Protein AF-A0A3D3F454-F1 (afdb_monomer_lite)

Secondary structure (DSSP, 8-state):
-GGG--TT-EEEE-S---HHHIIIIIHHHHHHHH---BTTTBEEEEEPP--SS--TT--SEEESSHHHHHHHHHHHHHS--SPPP-------

pLDDT: mean 86.25, std 10.34, range [46.88, 95.5]

Sequence (92 aa):
MAEVLQPGDTVVYDTPVHPDIILKQCVPAIEKKSRLFSNKNFFTAYRNSRSVPPDPKLKPFTGCCAEIANFVEEIYAAVDFSPRPLRRDKVE

Foldseek 3Di:
DLCPDWFPEEAEAEPDDDVCCCVVPVQVVSCVSNVDHEPGRYWYKYADDQDVVGDPPDDRMDIPDPVSRVVVVVVVVPDDPPPDPPPPPPPD

Radius of gyration: 16.99 Å; chains: 1; bounding box: 36×26×56 Å

Structure (mmCIF, N/CA/C/O backbone):
data_AF-A0A3D3F454-F1
#
_entry.id   AF-A0A3D3F454-F1
#
loop_
_atom_site.group_PDB
_atom_site.id
_atom_site.type_symbol
_atom_site.label_atom_id
_atom_site.label_alt_id
_atom_site.label_comp_id
_atom_site.label_asym_id
_atom_site.label_entity_id
_atom_site.label_seq_id
_atom_site.pdbx_PDB_ins_code
_atom_site.Cartn_x
_atom_site.Cartn_y
_atom_site.Cartn_z
_atom_site.occupancy
_atom_site.B_iso_or_equiv
_atom_site.auth_seq_id
_atom_site.auth_comp_id
_atom_site.auth_asym_id
_atom_site.auth_atom_id
_atom_site.pdbx_PDB_model_num
ATOM 1 N N . MET A 1 1 ? -17.199 4.595 -4.265 1.00 61.09 1 MET A N 1
ATOM 2 C CA . MET A 1 1 ? -15.892 3.968 -3.947 1.00 61.09 1 MET A CA 1
ATOM 3 C C . MET A 1 1 ? -15.731 3.711 -2.457 1.00 61.09 1 MET A C 1
ATOM 5 O O . MET A 1 1 ? -15.709 2.556 -2.086 1.00 61.09 1 MET A O 1
ATOM 9 N N . ALA A 1 2 ? -15.697 4.725 -1.586 1.00 66.56 2 ALA A N 1
ATOM 10 C CA . ALA A 1 2 ? -15.577 4.469 -0.142 1.00 66.56 2 ALA A CA 1
ATOM 11 C C . ALA A 1 2 ? -16.754 3.663 0.456 1.00 66.56 2 ALA A C 1
ATOM 13 O O . ALA A 1 2 ? -16.581 2.987 1.456 1.00 66.56 2 ALA A O 1
ATOM 14 N N . GLU A 1 3 ? -17.927 3.703 -0.177 1.00 74.75 3 GLU A N 1
ATOM 15 C CA . GLU A 1 3 ? -19.126 2.959 0.240 1.00 74.75 3 GLU A CA 1
ATOM 16 C C . GLU A 1 3 ? -19.068 1.452 -0.054 1.00 74.75 3 GLU A C 1
ATOM 18 O O . GLU A 1 3 ? -19.856 0.704 0.511 1.00 74.75 3 GLU A O 1
ATOM 23 N N . VAL A 1 4 ? -18.158 1.002 -0.929 1.00 88.00 4 VAL A N 1
ATOM 24 C CA . VAL A 1 4 ? -17.982 -0.430 -1.247 1.00 88.00 4 VAL A CA 1
ATOM 25 C C . VAL A 1 4 ? -16.771 -1.047 -0.547 1.00 88.00 4 VAL A C 1
ATOM 27 O O . VAL A 1 4 ? -16.551 -2.243 -0.682 1.00 88.00 4 VAL A O 1
ATOM 30 N N . LEU A 1 5 ? -15.989 -0.240 0.178 1.00 92.44 5 LEU A N 1
ATOM 31 C CA . LEU A 1 5 ? -14.760 -0.674 0.836 1.00 92.44 5 LEU A CA 1
ATOM 32 C C . LEU A 1 5 ? -15.082 -1.525 2.070 1.00 92.44 5 LEU A C 1
ATOM 34 O O . LEU A 1 5 ? -15.869 -1.107 2.924 1.00 92.44 5 LEU A O 1
ATOM 38 N N . GLN A 1 6 ? -14.441 -2.684 2.179 1.00 93.56 6 GLN A N 1
ATOM 39 C CA . GLN A 1 6 ? -14.589 -3.625 3.285 1.00 93.56 6 GLN A CA 1
ATOM 40 C C . GLN A 1 6 ? -13.287 -3.764 4.093 1.00 93.56 6 GLN A C 1
ATOM 42 O O . GLN A 1 6 ? -12.198 -3.458 3.599 1.00 93.56 6 GLN A O 1
ATOM 47 N N . PRO A 1 7 ? -13.363 -4.219 5.358 1.00 93.94 7 PRO A N 1
ATOM 48 C CA . PRO A 1 7 ? -12.170 -4.566 6.117 1.00 93.94 7 PRO A CA 1
ATOM 49 C C . PRO A 1 7 ? -11.352 -5.665 5.419 1.00 93.94 7 PRO A C 1
ATOM 51 O O . PRO A 1 7 ? -11.893 -6.708 5.068 1.00 93.94 7 PRO A O 1
ATOM 54 N N . GLY A 1 8 ? -10.048 -5.444 5.267 1.00 93.12 8 GLY A N 1
ATOM 55 C CA . GLY A 1 8 ? -9.107 -6.305 4.548 1.00 93.12 8 GLY A CA 1
ATOM 56 C C . GLY A 1 8 ? -8.778 -5.816 3.136 1.00 93.12 8 GLY A C 1
ATOM 57 O O . GLY A 1 8 ? -7.786 -6.264 2.562 1.00 93.12 8 GLY A O 1
ATOM 58 N N . ASP A 1 9 ? -9.546 -4.870 2.592 1.00 95.44 9 ASP A N 1
ATOM 59 C CA . ASP A 1 9 ? -9.332 -4.388 1.230 1.00 95.44 9 ASP A CA 1
ATOM 60 C C . ASP A 1 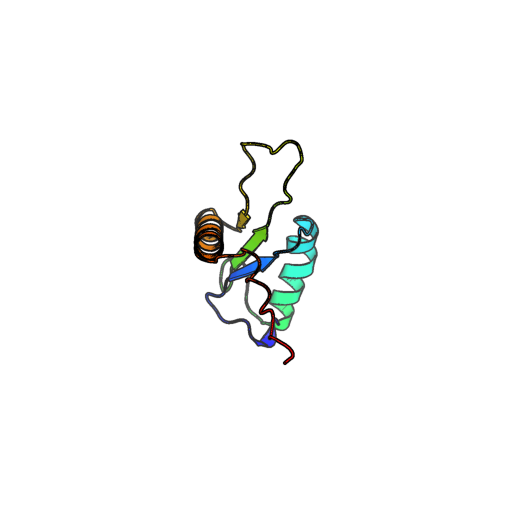9 ? -8.024 -3.600 1.079 1.00 95.44 9 ASP A C 1
ATOM 62 O O . ASP A 1 9 ? -7.564 -2.895 1.984 1.00 95.44 9 ASP A O 1
ATOM 66 N N . THR A 1 10 ? -7.446 -3.676 -0.121 1.00 94.19 10 THR A N 1
ATOM 67 C CA . THR A 1 10 ? -6.279 -2.883 -0.522 1.00 94.19 10 THR A CA 1
ATOM 68 C C . THR A 1 10 ? -6.661 -1.922 -1.642 1.00 94.19 10 THR A C 1
ATOM 70 O O . THR A 1 10 ? -7.082 -2.334 -2.721 1.00 94.19 10 THR A O 1
ATOM 73 N N . VAL A 1 11 ? -6.486 -0.624 -1.400 1.00 93.81 11 VAL A N 1
ATOM 74 C CA . VAL A 1 11 ? -6.709 0.440 -2.385 1.00 93.81 11 VAL A CA 1
ATOM 75 C C . VAL A 1 11 ? -5.408 0.707 -3.140 1.00 93.81 11 VAL A C 1
ATOM 77 O O . VAL A 1 11 ? -4.414 1.113 -2.537 1.00 93.81 11 VAL A O 1
ATOM 80 N N . VAL A 1 12 ? -5.418 0.519 -4.461 1.00 92.31 12 VAL A N 1
ATOM 81 C CA . VAL A 1 12 ? -4.250 0.744 -5.328 1.00 92.31 12 VAL A CA 1
ATOM 82 C C . VAL A 1 12 ? -4.461 1.975 -6.212 1.00 92.31 12 VAL A C 1
ATOM 84 O O . VAL A 1 12 ? -5.415 2.033 -6.986 1.00 92.31 12 VAL A O 1
ATOM 87 N N . TYR A 1 13 ? -3.562 2.957 -6.123 1.00 90.81 13 TYR A N 1
ATOM 88 C CA . TYR A 1 13 ? -3.527 4.115 -7.023 1.00 90.81 13 TYR A CA 1
ATOM 89 C C . TYR A 1 13 ? -2.654 3.790 -8.243 1.00 90.81 13 TYR A C 1
ATOM 91 O O . TYR A 1 13 ? -1.425 3.812 -8.157 1.00 90.81 13 TYR A O 1
ATOM 99 N N . ASP A 1 14 ? -3.288 3.455 -9.369 1.00 86.62 14 ASP A N 1
ATOM 100 C CA . ASP A 1 14 ? -2.582 3.020 -10.588 1.00 86.62 14 ASP A CA 1
ATOM 101 C C . ASP A 1 14 ? -1.955 4.181 -11.372 1.00 86.62 14 ASP A C 1
ATOM 103 O O . ASP A 1 14 ? -0.869 4.058 -11.934 1.00 86.62 14 ASP A O 1
ATOM 107 N N . THR A 1 15 ? -2.606 5.342 -11.389 1.00 80.44 15 THR A N 1
ATOM 108 C CA . THR A 1 15 ? -1.996 6.549 -11.948 1.00 80.44 15 THR A CA 1
ATOM 109 C C . THR A 1 15 ? -1.038 7.160 -10.932 1.00 80.44 15 THR A C 1
ATOM 111 O O . THR A 1 15 ? -1.397 7.230 -9.753 1.00 80.44 15 THR A O 1
ATOM 114 N N . PRO A 1 16 ? 0.133 7.665 -11.358 1.00 75.19 16 PRO A N 1
ATOM 115 C CA . PRO A 1 16 ? 1.066 8.310 -10.449 1.00 75.19 16 PRO A CA 1
ATOM 116 C C . PRO A 1 16 ? 0.407 9.546 -9.830 1.00 75.19 16 PRO A C 1
ATOM 118 O O . PRO A 1 16 ? 0.168 10.554 -10.493 1.00 75.19 16 PRO A O 1
ATOM 121 N N . VAL A 1 17 ? 0.109 9.447 -8.538 1.00 78.50 17 VAL A N 1
ATOM 122 C CA . VAL A 1 17 ? -0.334 10.552 -7.690 1.00 78.50 17 VAL A CA 1
ATOM 123 C C . VAL A 1 17 ? 0.779 10.818 -6.691 1.00 78.50 17 VAL A C 1
ATOM 125 O O . VAL A 1 17 ? 1.410 9.890 -6.187 1.00 78.50 17 VAL A O 1
ATOM 128 N N . HIS A 1 18 ? 1.041 12.090 -6.403 1.00 83.00 18 HIS A N 1
ATOM 129 C CA . HIS A 1 18 ? 2.063 12.446 -5.429 1.00 83.00 18 HIS A CA 1
ATOM 130 C C . HIS A 1 18 ? 1.736 11.825 -4.050 1.00 83.00 18 HIS A C 1
ATOM 132 O O . HIS A 1 18 ? 0.605 11.998 -3.582 1.00 83.00 18 HIS A O 1
ATOM 138 N N . PRO A 1 19 ? 2.689 11.160 -3.364 1.00 83.38 19 PRO A N 1
ATOM 139 C CA . PRO A 1 19 ? 2.426 10.456 -2.102 1.00 83.38 19 PRO A CA 1
ATOM 140 C C . PRO A 1 19 ? 1.761 11.329 -1.031 1.00 83.38 19 PRO A C 1
ATOM 142 O O . PRO A 1 19 ? 0.816 10.901 -0.372 1.00 83.38 19 PRO A O 1
ATOM 145 N N . ASP A 1 20 ? 2.171 12.595 -0.914 1.00 88.25 20 ASP A N 1
ATOM 146 C CA . ASP A 1 20 ? 1.546 13.537 0.023 1.00 88.25 20 ASP A CA 1
ATOM 147 C C . ASP A 1 20 ? 0.056 13.765 -0.235 1.00 88.25 20 ASP A C 1
ATOM 149 O O . ASP A 1 20 ? -0.698 13.960 0.715 1.00 88.25 20 ASP A O 1
ATOM 153 N N . ILE A 1 21 ? -0.382 13.753 -1.496 1.00 90.31 21 ILE A N 1
ATOM 154 C CA . ILE A 1 21 ? -1.800 13.924 -1.831 1.00 90.31 21 ILE A CA 1
ATOM 155 C C . ILE A 1 21 ? -2.573 12.686 -1.374 1.00 90.31 21 ILE A C 1
ATOM 157 O O . ILE A 1 21 ? -3.636 12.816 -0.765 1.00 90.31 21 ILE A O 1
ATOM 161 N N . ILE A 1 22 ? -2.003 11.495 -1.580 1.00 89.50 22 ILE A N 1
ATOM 162 C CA . ILE A 1 22 ? -2.591 10.240 -1.107 1.00 89.50 22 ILE A CA 1
ATOM 163 C C . ILE A 1 22 ? -2.767 10.285 0.416 1.00 89.50 22 ILE A C 1
ATOM 165 O O . ILE A 1 22 ? -3.873 10.080 0.913 1.00 89.50 22 ILE A O 1
ATOM 169 N N . LEU A 1 23 ? -1.703 10.614 1.152 1.00 88.88 23 LEU A N 1
ATOM 170 C CA . LEU A 1 23 ? -1.698 10.572 2.616 1.00 88.88 23 LEU A CA 1
ATOM 171 C C . LEU A 1 23 ? -2.515 11.699 3.261 1.00 88.88 23 LEU A C 1
ATOM 173 O O . LEU A 1 23 ? -3.198 11.464 4.254 1.00 88.88 23 LEU A O 1
ATOM 177 N N . LYS A 1 24 ? -2.455 12.923 2.722 1.00 92.19 24 LYS A N 1
ATOM 178 C CA . LYS A 1 24 ? -3.077 14.108 3.344 1.00 92.19 24 LYS A CA 1
ATOM 179 C C . LYS A 1 24 ? -4.499 14.375 2.857 1.00 92.19 24 LYS A C 1
ATOM 181 O O . LYS A 1 24 ? -5.227 15.098 3.530 1.00 92.19 24 LYS A O 1
ATOM 186 N N . GLN A 1 25 ? -4.896 13.842 1.698 1.00 93.38 25 GLN A N 1
ATOM 187 C CA . GLN A 1 25 ? -6.208 14.125 1.105 1.00 93.38 25 GLN A CA 1
ATOM 188 C C . GLN A 1 25 ? -7.005 12.855 0.816 1.00 93.38 25 GLN A C 1
ATOM 190 O O . GLN A 1 25 ? -8.135 12.729 1.291 1.00 93.38 25 GLN A O 1
ATOM 195 N N . CYS A 1 26 ? -6.439 11.903 0.069 1.00 92.38 26 CYS A N 1
ATOM 196 C CA . CYS A 1 26 ? -7.199 10.733 -0.376 1.00 92.38 26 CYS A CA 1
ATOM 197 C C . CYS A 1 26 ? -7.545 9.792 0.785 1.00 92.38 26 CYS A C 1
ATOM 199 O O . CYS A 1 26 ? -8.710 9.428 0.942 1.00 92.38 26 CYS A O 1
ATOM 201 N N . VAL A 1 27 ? -6.565 9.445 1.626 1.00 93.25 27 VAL A N 1
ATOM 202 C CA . VAL A 1 27 ? -6.772 8.573 2.792 1.00 93.25 27 VAL A CA 1
ATOM 203 C C . VAL A 1 27 ? -7.801 9.172 3.762 1.00 93.25 27 VAL A C 1
ATOM 205 O O . VAL A 1 27 ? -8.814 8.508 3.985 1.00 93.25 27 VAL A O 1
ATOM 208 N N . PRO A 1 28 ? -7.675 10.430 4.238 1.00 94.62 28 PRO A N 1
ATOM 209 C CA . PRO A 1 28 ? -8.674 11.020 5.134 1.00 94.62 28 PRO A CA 1
ATOM 210 C C . PRO A 1 28 ? -10.085 11.064 4.536 1.00 94.62 28 PRO A C 1
ATOM 212 O O . PRO A 1 28 ? -11.080 10.891 5.244 1.00 94.62 28 PRO A O 1
ATOM 215 N N . ALA A 1 29 ? -10.199 11.278 3.221 1.00 94.06 29 ALA A N 1
ATOM 216 C CA . ALA A 1 29 ? -11.489 11.264 2.540 1.00 94.06 29 ALA A CA 1
ATOM 217 C C . ALA A 1 29 ? -12.123 9.862 2.515 1.00 94.06 29 ALA A C 1
ATOM 219 O O . ALA A 1 29 ? -13.341 9.746 2.684 1.00 94.06 29 ALA A O 1
ATOM 220 N N . ILE A 1 30 ? -11.319 8.810 2.317 1.00 93.44 30 ILE A N 1
ATOM 221 C CA . ILE A 1 30 ? -11.777 7.415 2.362 1.00 93.44 30 ILE A CA 1
ATOM 222 C C . ILE A 1 30 ? -12.193 7.044 3.783 1.00 93.44 30 ILE A C 1
ATOM 224 O O . ILE A 1 30 ? -13.294 6.524 3.961 1.00 93.44 30 ILE A O 1
ATOM 228 N N . GLU A 1 31 ? -11.376 7.360 4.788 1.00 94.25 31 GLU A N 1
ATOM 229 C CA . GLU A 1 31 ? -11.679 7.059 6.192 1.00 94.25 31 GLU A CA 1
ATOM 230 C C . GLU A 1 31 ? -12.990 7.718 6.633 1.00 94.25 31 GLU A C 1
ATOM 232 O O . GLU A 1 31 ? -13.884 7.060 7.165 1.00 94.25 31 GLU A O 1
ATOM 237 N N . LYS A 1 32 ? -13.170 9.008 6.312 1.00 93.81 32 LYS A N 1
ATOM 238 C CA . LYS A 1 32 ? -14.389 9.755 6.658 1.00 93.81 32 LYS A CA 1
ATOM 239 C C . LYS A 1 32 ? -15.653 9.140 6.053 1.00 93.81 32 LYS A C 1
ATOM 241 O O . LYS A 1 32 ? -16.699 9.142 6.699 1.00 93.81 32 LYS A O 1
ATOM 246 N N . LYS A 1 33 ? -15.582 8.664 4.807 1.00 93.50 33 LYS A N 1
ATOM 247 C CA . LYS A 1 33 ? -16.746 8.120 4.090 1.00 93.50 33 LYS A CA 1
ATOM 248 C C . LYS A 1 33 ? -17.030 6.655 4.430 1.00 93.50 33 LYS A C 1
ATOM 250 O O . LYS A 1 33 ? -18.193 6.289 4.523 1.00 93.50 33 LYS A O 1
ATOM 255 N N . SER A 1 34 ? -15.991 5.840 4.614 1.00 92.56 34 SER A N 1
ATOM 256 C CA . SER A 1 34 ? -16.112 4.397 4.889 1.00 92.56 34 SER A CA 1
ATOM 257 C C . SER A 1 34 ? -16.236 4.064 6.379 1.00 92.56 34 SER A C 1
ATOM 259 O O . SER A 1 34 ? -16.700 2.983 6.723 1.00 92.56 34 SER A O 1
ATOM 261 N N . ARG A 1 35 ? -15.831 4.983 7.273 1.00 93.25 35 ARG A N 1
ATOM 262 C CA . ARG A 1 35 ? -15.634 4.740 8.719 1.00 93.25 35 ARG A CA 1
ATOM 263 C C . ARG A 1 35 ? -14.600 3.648 9.030 1.00 93.25 35 ARG A C 1
ATOM 265 O O . ARG A 1 35 ? -14.583 3.120 10.139 1.00 93.25 35 ARG A O 1
ATOM 272 N N . LEU A 1 36 ? -13.744 3.322 8.065 1.00 94.69 36 LEU A N 1
ATOM 273 C CA . LEU A 1 36 ? -12.610 2.417 8.217 1.00 94.69 36 LEU A CA 1
ATOM 274 C C . LEU A 1 36 ? -11.327 3.227 8.403 1.00 94.69 36 LEU A C 1
ATOM 276 O O . LEU A 1 36 ? -11.245 4.360 7.938 1.00 94.69 36 LEU A O 1
ATOM 280 N N . PHE A 1 37 ? -10.321 2.641 9.048 1.00 94.12 37 PHE A N 1
ATOM 281 C CA . PHE A 1 37 ? -9.022 3.279 9.259 1.00 94.12 37 PHE A CA 1
ATOM 282 C C . PHE A 1 37 ? -7.931 2.638 8.404 1.00 94.12 37 PHE A C 1
ATOM 284 O O . PHE A 1 37 ? -7.822 1.408 8.327 1.00 94.12 37 PHE A O 1
ATOM 291 N N . SER A 1 38 ? -7.097 3.482 7.802 1.00 92.88 38 SER A N 1
ATOM 292 C CA . SER A 1 38 ? -5.931 3.045 7.037 1.00 92.88 38 SER A CA 1
ATOM 293 C C . SER A 1 38 ? -4.929 2.321 7.942 1.00 92.88 38 SER A C 1
ATOM 295 O O . SER A 1 38 ? -4.797 2.637 9.128 1.00 92.88 38 SER A O 1
ATOM 297 N N . ASN A 1 39 ? -4.239 1.319 7.395 1.00 91.56 39 ASN A N 1
ATOM 298 C CA . ASN A 1 39 ? -3.284 0.440 8.089 1.00 91.56 39 ASN A CA 1
ATOM 299 C C . ASN A 1 39 ? -3.874 -0.356 9.266 1.00 91.56 39 ASN A C 1
ATOM 301 O O . ASN A 1 39 ? -3.131 -0.910 10.076 1.00 91.56 39 ASN A O 1
ATOM 305 N N . LYS A 1 40 ? -5.204 -0.408 9.382 1.00 92.50 40 LYS A N 1
ATOM 306 C CA . LYS A 1 40 ? -5.923 -1.205 10.386 1.00 92.50 40 LYS A CA 1
ATOM 307 C C . LYS A 1 40 ? -7.027 -2.022 9.747 1.00 92.50 40 LYS A C 1
ATOM 309 O O . LYS A 1 40 ? -7.118 -3.223 9.957 1.00 92.50 40 LYS A O 1
ATOM 314 N N . ASN A 1 41 ? -7.887 -1.340 9.000 1.00 95.06 41 ASN A N 1
ATOM 315 C CA . ASN A 1 41 ? -9.033 -1.942 8.346 1.00 95.06 41 ASN A CA 1
ATOM 316 C C . ASN A 1 41 ? -8.823 -2.062 6.844 1.00 95.06 41 ASN A C 1
ATOM 318 O O . ASN A 1 41 ? -9.314 -3.016 6.272 1.00 95.06 41 ASN A O 1
ATOM 322 N N . PHE A 1 42 ? -8.111 -1.137 6.208 1.00 95.19 42 PHE A N 1
ATOM 323 C CA . PHE A 1 42 ? -7.755 -1.244 4.796 1.00 95.19 42 PHE A CA 1
ATOM 324 C C . PHE A 1 42 ? -6.315 -0.789 4.583 1.00 95.19 42 PHE A C 1
ATOM 326 O O . PHE A 1 42 ? -5.747 -0.074 5.416 1.00 95.19 42 PHE A O 1
ATOM 333 N N . PHE A 1 43 ? -5.738 -1.190 3.457 1.00 95.38 43 PHE A N 1
ATOM 334 C CA . PHE A 1 43 ? -4.355 -0.894 3.099 1.00 95.38 43 PHE A CA 1
ATOM 335 C C . PHE A 1 43 ? -4.286 -0.064 1.824 1.00 95.38 43 PHE A C 1
ATOM 337 O O . PHE A 1 43 ? -5.231 -0.018 1.036 1.00 95.38 43 PHE A O 1
ATOM 344 N N . THR A 1 44 ? -3.159 0.608 1.614 1.00 94.19 44 THR A N 1
ATOM 345 C CA . THR A 1 44 ? -2.953 1.441 0.427 1.00 94.19 44 THR A CA 1
ATOM 346 C C . THR A 1 44 ? -1.644 1.109 -0.262 1.00 94.19 44 THR A C 1
ATOM 348 O O . THR A 1 44 ? -0.614 0.970 0.400 1.00 94.19 44 THR A O 1
ATOM 351 N N . ALA A 1 45 ? -1.674 1.083 -1.589 1.00 93.50 45 ALA A N 1
ATOM 352 C CA . ALA A 1 45 ? -0.493 1.038 -2.436 1.00 93.50 45 ALA A CA 1
ATOM 353 C C . ALA A 1 45 ? -0.625 2.020 -3.598 1.00 93.50 45 ALA A C 1
ATOM 355 O O . ALA A 1 45 ? -1.727 2.421 -3.972 1.00 93.50 45 ALA A O 1
ATOM 356 N N . TYR A 1 46 ? 0.494 2.410 -4.188 1.00 91.25 46 TYR A N 1
ATOM 357 C CA . TYR A 1 46 ? 0.518 3.257 -5.370 1.00 91.25 46 TYR A CA 1
ATOM 358 C C . TYR A 1 46 ? 1.610 2.819 -6.334 1.00 91.25 46 TYR A C 1
ATOM 360 O O . TYR A 1 46 ? 2.656 2.294 -5.941 1.00 91.25 46 TYR A O 1
ATOM 368 N N . ARG A 1 47 ? 1.346 3.037 -7.619 1.00 89.38 47 ARG A N 1
ATOM 369 C CA . ARG A 1 47 ? 2.296 2.770 -8.690 1.00 89.38 47 ARG A CA 1
ATOM 370 C C . ARG A 1 47 ? 3.302 3.908 -8.782 1.00 89.38 47 ARG A C 1
ATOM 372 O O . ARG A 1 47 ? 2.931 5.076 -8.917 1.00 89.38 47 ARG A O 1
ATOM 379 N N . ASN A 1 48 ? 4.582 3.565 -8.739 1.00 86.81 48 ASN A N 1
ATOM 380 C CA . ASN A 1 48 ? 5.642 4.527 -8.983 1.00 86.81 48 ASN A CA 1
ATOM 381 C C . ASN A 1 48 ? 5.707 4.848 -10.477 1.00 86.81 48 ASN A C 1
ATOM 383 O O . ASN A 1 48 ? 5.550 3.979 -11.342 1.00 86.81 48 ASN A O 1
ATOM 387 N N . SER A 1 49 ? 5.948 6.120 -10.783 1.00 79.25 49 SER A N 1
ATOM 388 C CA . SER A 1 49 ? 6.217 6.526 -12.156 1.00 79.25 49 SER A CA 1
ATOM 389 C C . SER A 1 49 ? 7.500 5.858 -12.650 1.00 79.25 49 SER A C 1
ATOM 391 O O . SER A 1 49 ? 8.478 5.743 -11.909 1.00 79.25 49 SER A O 1
ATOM 393 N N . ARG A 1 50 ? 7.512 5.443 -13.917 1.00 73.56 50 ARG A N 1
ATOM 394 C CA . ARG A 1 50 ? 8.734 4.966 -14.568 1.00 73.56 50 ARG A CA 1
ATOM 395 C C . ARG A 1 50 ? 9.587 6.186 -14.908 1.00 73.56 50 ARG A C 1
ATOM 397 O O . ARG A 1 50 ? 9.215 6.964 -15.785 1.00 73.56 50 ARG A O 1
ATOM 404 N N . SER A 1 51 ? 10.709 6.368 -14.216 1.00 68.06 51 SER A N 1
ATOM 405 C CA . SER A 1 51 ? 11.714 7.349 -14.628 1.00 68.06 51 SER A CA 1
ATOM 406 C C . SER A 1 51 ? 12.382 6.897 -15.929 1.00 68.06 51 SER A C 1
ATOM 408 O O . SER A 1 51 ? 12.502 5.700 -16.202 1.00 68.06 51 SER A O 1
ATOM 410 N N . VAL A 1 52 ? 12.830 7.857 -16.735 1.00 77.44 52 VAL A N 1
ATOM 411 C CA . VAL A 1 52 ? 13.676 7.598 -17.905 1.00 77.44 52 VAL A CA 1
ATOM 412 C C . VAL A 1 52 ? 14.936 8.455 -17.749 1.00 77.44 52 VAL A C 1
ATOM 414 O O . VAL A 1 52 ? 14.823 9.678 -17.836 1.00 77.44 52 VAL A O 1
ATOM 417 N N . PRO A 1 53 ? 16.119 7.859 -17.490 1.00 82.38 53 PRO A N 1
ATOM 418 C CA . PRO A 1 53 ? 16.402 6.421 -17.392 1.00 82.38 53 PRO A CA 1
ATOM 419 C C . PRO A 1 53 ? 15.774 5.753 -16.147 1.00 82.38 53 PRO A C 1
ATOM 421 O O . PRO A 1 53 ? 15.507 6.434 -15.151 1.00 82.38 53 PRO A O 1
ATOM 424 N N . PRO A 1 54 ? 15.512 4.432 -16.191 1.00 75.94 54 PRO A N 1
ATOM 425 C CA . PRO A 1 54 ? 14.941 3.710 -15.058 1.00 75.94 54 PRO A CA 1
ATOM 426 C C . PRO A 1 54 ? 15.929 3.688 -13.889 1.00 75.94 54 PRO A C 1
ATOM 428 O O . PRO A 1 54 ? 17.086 3.305 -14.060 1.00 75.94 54 PRO A O 1
ATOM 431 N N . ASP A 1 55 ? 15.471 4.090 -12.703 1.00 83.38 55 ASP A N 1
ATOM 432 C CA . ASP A 1 55 ? 16.238 3.921 -11.471 1.00 83.38 55 ASP A CA 1
ATOM 433 C C . ASP A 1 55 ? 16.137 2.454 -11.015 1.00 83.38 55 ASP A C 1
ATOM 435 O O . ASP A 1 55 ? 15.047 2.013 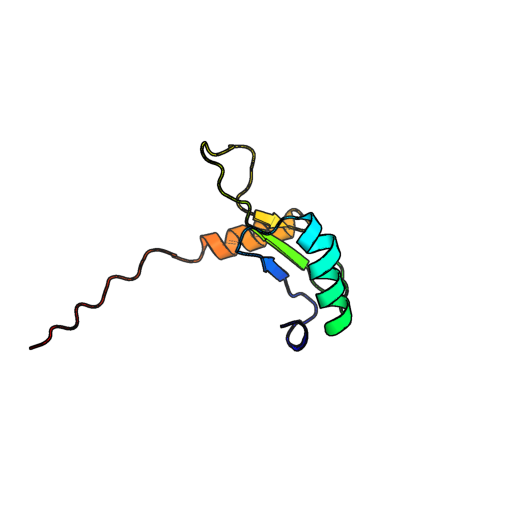-10.641 1.00 83.38 55 ASP A O 1
ATOM 439 N N . PRO A 1 56 ? 17.240 1.679 -11.012 1.00 80.06 56 PRO A N 1
ATOM 440 C CA . PRO A 1 56 ? 17.217 0.274 -10.608 1.00 80.06 56 PRO A CA 1
ATOM 441 C C . PRO A 1 56 ? 16.847 0.067 -9.132 1.00 80.06 56 PRO A C 1
ATOM 443 O O . PRO A 1 56 ? 16.548 -1.057 -8.734 1.00 80.06 56 PRO A O 1
ATOM 446 N N . LYS A 1 57 ? 16.876 1.121 -8.303 1.00 85.00 57 LYS A N 1
ATOM 447 C CA . LYS A 1 57 ? 16.475 1.054 -6.890 1.00 85.00 57 LYS A CA 1
ATOM 448 C C . LYS A 1 57 ? 14.980 1.300 -6.685 1.00 85.00 57 LYS A C 1
ATOM 450 O O . LYS A 1 57 ? 14.466 0.997 -5.608 1.00 85.00 57 LYS A O 1
ATOM 455 N N . LEU A 1 58 ? 14.283 1.853 -7.679 1.00 83.81 58 LEU A N 1
ATOM 456 C CA . LEU A 1 58 ? 12.874 2.207 -7.557 1.00 83.81 58 LEU A CA 1
ATOM 457 C C . LEU A 1 58 ? 11.990 1.012 -7.928 1.00 83.81 58 LEU A C 1
ATOM 459 O O . LEU A 1 58 ? 11.900 0.618 -9.090 1.00 83.81 58 LEU A O 1
ATOM 463 N N . LYS A 1 59 ? 11.297 0.450 -6.934 1.00 87.00 59 LYS A N 1
ATOM 464 C CA . LYS A 1 59 ? 10.304 -0.605 -7.169 1.00 87.00 59 LYS A CA 1
ATOM 465 C C . LYS A 1 59 ? 9.113 -0.089 -7.997 1.00 87.00 59 LYS A C 1
ATOM 467 O O . LYS A 1 59 ? 8.770 1.087 -7.875 1.00 87.00 59 LYS A O 1
ATOM 472 N N . PRO A 1 60 ? 8.420 -0.942 -8.775 1.00 87.81 60 PRO A N 1
ATOM 473 C CA . PRO A 1 60 ? 7.241 -0.532 -9.548 1.00 87.81 60 PRO A CA 1
ATOM 474 C C . PRO A 1 60 ? 6.073 -0.035 -8.685 1.00 87.81 60 PRO A C 1
ATOM 476 O O . PRO A 1 60 ? 5.341 0.861 -9.102 1.00 87.81 60 PRO A O 1
ATOM 479 N N . PHE A 1 61 ? 5.917 -0.591 -7.482 1.00 91.44 61 PHE A N 1
ATOM 480 C CA . PHE A 1 61 ? 4.868 -0.236 -6.531 1.00 91.44 61 PHE A CA 1
ATOM 481 C C . PHE A 1 61 ? 5.457 0.087 -5.159 1.00 91.44 61 PHE A C 1
ATOM 483 O O . PHE A 1 61 ? 6.456 -0.501 -4.739 1.00 91.44 61 PHE A O 1
ATOM 490 N N . THR A 1 62 ? 4.791 0.991 -4.447 1.00 91.00 62 THR A N 1
ATOM 491 C CA . THR A 1 62 ? 5.031 1.259 -3.028 1.00 91.00 62 THR A CA 1
ATOM 492 C C . THR A 1 62 ? 3.739 1.025 -2.258 1.00 91.00 62 THR A C 1
ATOM 494 O O . THR A 1 62 ? 2.682 1.520 -2.642 1.00 91.00 62 THR A O 1
ATOM 497 N N . GLY A 1 63 ? 3.823 0.269 -1.168 1.00 90.88 63 GLY A N 1
ATOM 498 C CA . GLY A 1 63 ? 2.718 0.006 -0.249 1.00 90.88 63 GLY A CA 1
ATOM 499 C C . GLY A 1 63 ? 2.912 0.707 1.090 1.00 90.88 63 GLY A C 1
ATOM 500 O O . GLY A 1 63 ? 3.997 1.200 1.397 1.00 90.88 63 GLY A O 1
ATOM 501 N N . CYS A 1 64 ? 1.871 0.701 1.921 1.00 91.19 64 CYS A N 1
ATOM 502 C CA . CYS A 1 64 ? 1.972 1.107 3.325 1.00 91.19 64 CYS A CA 1
ATOM 503 C C . CYS A 1 64 ? 2.948 0.238 4.141 1.00 91.19 64 CYS A C 1
ATOM 505 O O . CYS A 1 64 ? 3.512 0.706 5.126 1.00 91.19 64 CYS A O 1
ATOM 507 N N . CYS A 1 65 ? 3.170 -1.008 3.715 1.00 92.25 65 CYS A N 1
ATOM 508 C CA . CYS A 1 65 ? 4.240 -1.890 4.169 1.00 92.25 65 CYS A CA 1
ATOM 509 C C . CYS A 1 65 ? 4.784 -2.714 2.986 1.00 92.25 65 CYS A C 1
ATOM 511 O O . CYS A 1 65 ? 4.203 -2.724 1.895 1.00 92.25 65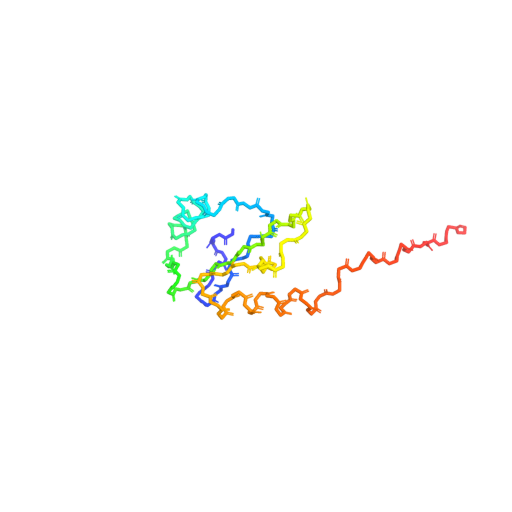 CYS A O 1
ATOM 513 N N . ALA A 1 66 ? 5.905 -3.410 3.200 1.00 93.50 66 ALA A N 1
ATOM 514 C CA . ALA A 1 66 ? 6.538 -4.239 2.172 1.00 93.50 66 ALA A CA 1
ATOM 515 C C . ALA A 1 66 ? 5.638 -5.393 1.698 1.00 93.50 66 ALA A C 1
ATOM 517 O O . ALA A 1 66 ? 5.656 -5.728 0.517 1.00 93.50 66 ALA A O 1
ATOM 518 N N . GLU A 1 67 ? 4.826 -5.962 2.591 1.00 94.88 67 GLU A N 1
ATOM 519 C CA . GLU A 1 67 ? 3.911 -7.068 2.279 1.00 94.88 67 GLU A CA 1
ATOM 520 C C . GLU A 1 67 ? 2.857 -6.634 1.256 1.00 94.88 67 GLU A C 1
ATOM 522 O O . GLU A 1 67 ? 2.666 -7.301 0.246 1.00 94.88 67 GLU A O 1
ATOM 527 N N . ILE A 1 68 ? 2.243 -5.465 1.464 1.00 95.50 68 ILE A N 1
ATOM 528 C CA . ILE A 1 68 ? 1.242 -4.908 0.547 1.00 95.50 68 ILE A CA 1
ATOM 529 C C . ILE A 1 68 ? 1.869 -4.512 -0.794 1.00 95.50 68 ILE A C 1
ATOM 531 O O . ILE A 1 68 ? 1.253 -4.711 -1.839 1.00 95.50 68 ILE A O 1
ATOM 535 N N . ALA A 1 69 ? 3.099 -3.986 -0.791 1.00 93.69 69 ALA A N 1
ATOM 536 C CA . ALA A 1 69 ? 3.810 -3.679 -2.033 1.00 93.69 69 ALA A CA 1
ATOM 537 C C . ALA A 1 69 ? 4.031 -4.942 -2.883 1.00 93.69 69 ALA A C 1
ATOM 539 O O . ALA A 1 69 ? 3.715 -4.939 -4.071 1.00 93.69 69 ALA A O 1
ATOM 540 N N . ASN A 1 70 ? 4.518 -6.019 -2.257 1.00 94.81 70 ASN A N 1
ATOM 541 C CA . ASN A 1 70 ? 4.766 -7.290 -2.935 1.00 94.81 70 ASN A CA 1
ATOM 542 C C . ASN A 1 70 ? 3.453 -7.944 -3.398 1.00 94.81 70 ASN A C 1
ATOM 544 O O . ASN A 1 70 ? 3.370 -8.397 -4.532 1.00 94.81 70 ASN A O 1
ATOM 548 N N . PHE A 1 71 ? 2.405 -7.920 -2.568 1.00 95.19 71 PHE A N 1
ATOM 549 C CA . PHE A 1 71 ? 1.082 -8.442 -2.923 1.00 95.19 71 PHE A CA 1
ATOM 550 C C . PHE A 1 71 ? 0.512 -7.783 -4.188 1.00 95.19 71 PHE A C 1
ATOM 552 O O . PHE A 1 71 ? 0.022 -8.459 -5.091 1.00 95.19 71 PHE A O 1
ATOM 559 N N . VAL A 1 72 ? 0.602 -6.453 -4.288 1.00 94.31 72 VAL A N 1
ATOM 560 C CA . VAL A 1 72 ? 0.135 -5.723 -5.476 1.00 94.31 72 VAL A CA 1
ATOM 561 C C . VAL A 1 72 ? 1.015 -6.024 -6.690 1.00 94.31 72 VAL A C 1
ATOM 563 O O . VAL A 1 72 ? 0.495 -6.198 -7.791 1.00 94.31 72 VAL A O 1
ATOM 566 N N . GLU A 1 73 ? 2.331 -6.120 -6.499 1.00 92.94 73 GLU A N 1
ATOM 567 C CA . GLU A 1 73 ? 3.265 -6.496 -7.563 1.00 92.94 73 GLU A CA 1
ATOM 568 C C . GLU A 1 73 ? 2.943 -7.884 -8.140 1.00 92.94 73 GLU A C 1
ATOM 570 O O . GLU A 1 73 ? 2.885 -8.031 -9.361 1.00 92.94 73 GLU A O 1
ATOM 575 N N . GLU A 1 74 ? 2.633 -8.866 -7.290 1.00 94.62 74 GLU A N 1
ATOM 576 C CA . GLU A 1 74 ? 2.216 -10.214 -7.702 1.00 94.62 74 GLU A CA 1
ATOM 577 C C . GLU A 1 74 ? 0.915 -10.202 -8.517 1.00 94.62 74 GLU A C 1
ATOM 579 O O . GLU A 1 74 ? 0.840 -10.851 -9.563 1.00 94.62 74 GLU A O 1
ATOM 584 N N . ILE A 1 75 ? -0.091 -9.420 -8.101 1.00 92.62 75 ILE A N 1
ATOM 585 C CA . ILE A 1 75 ? -1.353 -9.281 -8.851 1.00 92.62 75 ILE A CA 1
ATOM 586 C C . ILE A 1 75 ? -1.093 -8.716 -10.246 1.00 92.62 75 ILE A C 1
ATOM 588 O O . ILE A 1 75 ? -1.577 -9.259 -11.238 1.00 92.62 75 ILE A O 1
ATOM 592 N N . TYR A 1 76 ? -0.332 -7.625 -10.339 1.00 90.94 76 TYR A N 1
ATOM 593 C CA . TYR A 1 76 ? -0.051 -6.998 -11.629 1.00 90.94 76 TYR A CA 1
ATOM 594 C C . TYR A 1 76 ? 0.844 -7.868 -12.515 1.00 90.94 76 TYR A C 1
ATOM 596 O O . TYR A 1 76 ? 0.695 -7.830 -13.733 1.00 90.94 76 TYR A O 1
ATOM 604 N N . ALA A 1 77 ? 1.743 -8.667 -11.935 1.00 90.81 77 ALA A N 1
ATOM 605 C CA . ALA A 1 77 ? 2.551 -9.628 -12.682 1.00 90.81 77 ALA A CA 1
ATOM 606 C C . ALA A 1 77 ? 1.719 -10.801 -13.234 1.00 90.81 77 ALA A C 1
ATOM 608 O O . ALA A 1 77 ? 2.065 -11.356 -14.275 1.00 90.81 77 ALA A O 1
ATOM 609 N N . ALA A 1 78 ? 0.619 -11.164 -12.567 1.00 92.25 78 ALA A N 1
ATOM 610 C CA . ALA A 1 78 ? -0.278 -12.235 -13.001 1.00 92.25 78 ALA A CA 1
ATOM 611 C C . ALA A 1 78 ? -1.230 -11.828 -14.143 1.00 92.25 78 ALA A C 1
ATOM 613 O O . ALA A 1 78 ? -1.870 -12.691 -14.748 1.00 92.25 78 ALA A O 1
ATOM 614 N N . VAL A 1 79 ? -1.347 -10.531 -14.442 1.00 87.38 79 VAL A N 1
ATOM 615 C CA . VAL A 1 79 ? -2.246 -10.010 -15.478 1.00 87.38 79 VAL A CA 1
ATOM 616 C C . VAL A 1 79 ? -1.467 -9.723 -16.758 1.00 87.38 79 VAL A C 1
ATOM 618 O O . VAL A 1 79 ? -0.538 -8.917 -16.776 1.00 87.38 79 VAL A O 1
ATOM 621 N N . ASP A 1 80 ? -1.889 -10.338 -17.863 1.00 83.75 80 ASP A N 1
ATOM 622 C CA . ASP A 1 80 ? -1.378 -9.982 -19.182 1.00 83.75 80 ASP A CA 1
ATOM 623 C C . ASP A 1 80 ? -2.026 -8.676 -19.671 1.00 83.75 80 ASP A C 1
ATOM 625 O O . ASP A 1 80 ? -3.208 -8.630 -20.021 1.00 83.75 80 ASP A O 1
ATOM 629 N N . PHE A 1 81 ? -1.234 -7.604 -19.688 1.00 79.06 81 PHE A N 1
ATOM 630 C CA . PHE A 1 81 ? -1.624 -6.300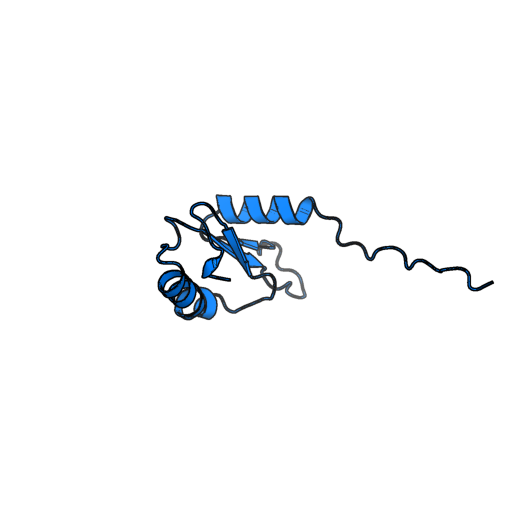 -20.228 1.00 79.06 81 PHE A CA 1
ATOM 631 C C . PHE A 1 81 ? -1.294 -6.146 -21.718 1.00 79.06 81 PHE A C 1
ATOM 633 O O . PHE A 1 81 ? -1.394 -5.036 -22.253 1.00 79.06 81 PHE A O 1
ATOM 640 N N . SER A 1 82 ? -0.869 -7.220 -22.395 1.00 79.44 82 SER A N 1
ATOM 641 C CA . SER A 1 82 ? -0.630 -7.176 -23.831 1.00 79.44 82 SER A CA 1
ATOM 642 C C . SER A 1 82 ? -1.904 -6.730 -24.563 1.00 79.44 82 SER A C 1
ATOM 644 O O . SER A 1 82 ? -3.024 -7.109 -24.192 1.00 79.44 82 SER A O 1
ATOM 646 N N . PRO A 1 83 ? -1.778 -5.854 -25.578 1.00 77.06 83 PRO A N 1
ATOM 647 C CA . PRO A 1 83 ? -2.932 -5.426 -26.344 1.00 77.06 83 PRO A CA 1
ATOM 648 C C . PRO A 1 83 ? -3.586 -6.664 -26.948 1.00 77.06 83 PRO A C 1
ATOM 650 O O . PRO A 1 83 ? -2.948 -7.417 -27.688 1.00 77.06 83 PRO A O 1
ATOM 653 N N . ARG A 1 84 ? -4.871 -6.876 -26.635 1.00 79.62 84 ARG A N 1
ATOM 654 C CA . ARG A 1 84 ? -5.612 -7.979 -27.241 1.00 79.62 84 ARG A CA 1
ATOM 655 C C . ARG A 1 84 ? -5.547 -7.830 -28.759 1.00 79.62 84 ARG A C 1
ATOM 657 O O . ARG A 1 84 ? -5.729 -6.712 -29.255 1.00 79.62 84 ARG A O 1
ATOM 664 N N . PRO A 1 85 ? -5.296 -8.923 -29.500 1.00 77.69 85 PRO A N 1
ATOM 665 C CA . PRO A 1 85 ? -5.267 -8.855 -30.948 1.00 77.69 85 PRO A CA 1
ATOM 666 C C . PRO A 1 85 ? -6.592 -8.261 -31.420 1.00 77.69 85 PRO A C 1
ATOM 668 O O . PRO A 1 85 ? -7.665 -8.726 -31.024 1.00 77.69 85 PRO A O 1
ATOM 671 N N . LEU A 1 86 ? -6.510 -7.200 -32.224 1.00 75.25 86 LEU A N 1
ATOM 672 C CA . LEU A 1 86 ? -7.679 -6.599 -32.851 1.00 75.25 86 LEU A CA 1
ATOM 673 C C . LEU A 1 86 ? -8.404 -7.716 -33.605 1.00 75.25 86 LEU A C 1
ATOM 675 O O . LEU A 1 86 ? -7.842 -8.285 -34.545 1.00 75.25 86 LEU A O 1
ATOM 679 N N . ARG A 1 87 ? -9.631 -8.055 -33.186 1.00 68.56 87 ARG A N 1
ATOM 680 C CA . ARG A 1 87 ? -10.510 -8.891 -34.005 1.00 68.56 87 ARG A CA 1
ATOM 681 C C . ARG A 1 87 ? -10.714 -8.128 -35.307 1.00 68.56 87 ARG A C 1
ATOM 683 O O . ARG A 1 87 ? -11.424 -7.132 -35.347 1.00 68.56 87 ARG A O 1
ATOM 690 N N . ARG A 1 88 ? -10.038 -8.564 -36.369 1.00 66.88 88 ARG A N 1
ATOM 691 C CA . ARG A 1 88 ? -10.455 -8.233 -37.727 1.00 66.88 88 ARG A CA 1
ATOM 692 C C . ARG A 1 88 ? -11.708 -9.059 -37.961 1.00 66.88 88 ARG A C 1
ATOM 694 O O . ARG A 1 88 ? -11.607 -10.190 -38.429 1.00 66.88 88 ARG A O 1
ATOM 701 N N . ASP A 1 89 ? -12.860 -8.540 -37.553 1.00 66.69 89 ASP A N 1
ATOM 702 C CA . ASP A 1 89 ? -14.117 -9.059 -38.070 1.00 66.69 89 ASP A CA 1
ATOM 703 C C . ASP A 1 89 ? -14.022 -8.912 -39.593 1.00 66.69 89 ASP A C 1
ATOM 705 O O . ASP A 1 89 ? -13.884 -7.806 -40.123 1.00 66.69 89 ASP A O 1
ATOM 709 N N . LYS A 1 90 ? -13.936 -10.051 -40.289 1.00 55.56 90 LYS A N 1
ATOM 710 C CA . LYS A 1 90 ? -14.062 -10.101 -41.741 1.00 55.56 90 LYS A CA 1
ATOM 711 C C . LYS A 1 90 ? -15.431 -9.511 -42.055 1.00 55.56 90 LYS A C 1
ATOM 713 O O . LYS A 1 90 ? -16.448 -10.142 -41.792 1.0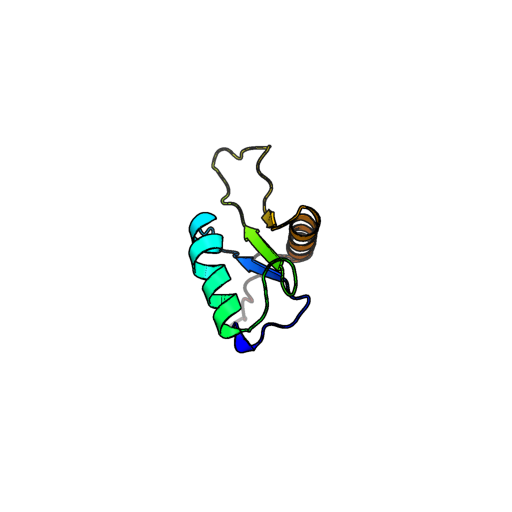0 55.56 90 LYS A O 1
ATOM 718 N N . VAL A 1 91 ? -15.434 -8.290 -42.569 1.00 53.84 91 VAL A N 1
ATOM 719 C CA . VAL A 1 91 ? -16.572 -7.764 -43.308 1.00 53.84 91 VAL A CA 1
ATOM 720 C C . VAL A 1 91 ? -16.527 -8.485 -44.655 1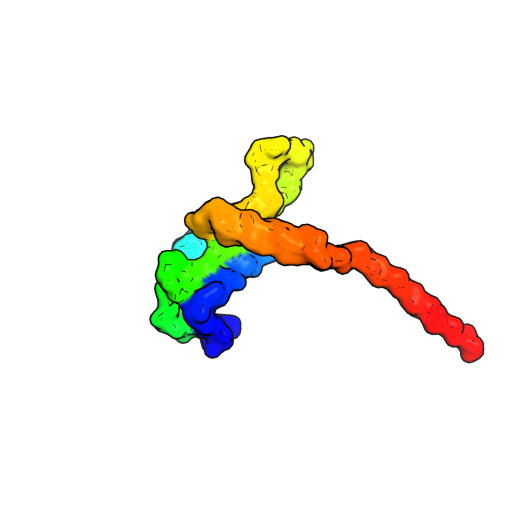.00 53.84 91 VAL A C 1
ATOM 722 O O . VAL A 1 91 ? -15.684 -8.163 -45.493 1.00 53.84 91 VAL A O 1
ATOM 725 N N . GLU A 1 92 ? -17.320 -9.550 -44.777 1.00 46.88 92 GLU A N 1
ATOM 726 C CA . GLU A 1 92 ? -17.756 -10.109 -46.066 1.00 46.88 92 GLU A CA 1
ATOM 727 C C . GLU A 1 92 ? -18.929 -9.292 -46.616 1.00 46.88 92 GLU A C 1
ATOM 729 O O . GLU A 1 92 ? -19.757 -8.826 -45.796 1.00 46.88 92 GLU A O 1
#